Protein AF-A0A2D5Z6Z1-F1 (afdb_monomer_lite)

Radius of gyration: 16.94 Å; chains: 1; bounding box: 43×16×52 Å

Secondary structure (DSSP, 8-state):
-HHHHHHHHHHHHHHHHHS---TTTS-HHHHHHHHHHHHHHHHHHHHHHHHHHHHTEETTEE-HHHHHHHHHHHHHHHHHHHHHHHHHHHTT--HHHHHHHHHHHHHHHHHTS------PPP-

Foldseek 3Di:
DLVVLLVLLVVLVVLLVPQPQPQPQDPPCLLCVLVVLLVPLQVVLQVQLVVLQVVQDDDPFRDPVSLVVSLVSNVVSLSVSSVSLSVSSVSNHGSCSRNVSSVVSNVVSVVSPPPPDHPDDDD

pLDDT: mean 82.33, std 11.81, range [52.69, 97.12]

Sequence (123 aa):
MVWGLLLAGALIVLVALVTPDRGDRAGAGLALAPWVVLFVAAPVGILLRGQIYKRYWRGDVVTGRGYVAGNMVLFAGLGAIVITCLIASLAGAPRVATILPGLLATALILVNHPHGHPLQPPT

Structure (mmCIF, N/CA/C/O backbone):
data_AF-A0A2D5Z6Z1-F1
#
_entry.id   AF-A0A2D5Z6Z1-F1
#
loop_
_atom_site.group_PDB
_atom_site.id
_atom_site.type_symbol
_atom_site.label_atom_id
_atom_site.label_alt_id
_atom_site.label_comp_id
_atom_site.label_asym_id
_atom_site.label_entity_id
_atom_site.label_seq_id
_atom_site.pdbx_PDB_ins_code
_atom_site.Cartn_x
_atom_site.Cartn_y
_atom_site.Cartn_z
_atom_site.occupancy
_atom_site.B_iso_or_equiv
_atom_site.auth_seq_id
_atom_site.auth_comp_id
_atom_site.auth_asym_id
_atom_site.auth_atom_id
_atom_site.pdbx_PDB_model_num
ATOM 1 N N . MET A 1 1 ? 5.533 -3.436 13.082 1.00 58.34 1 MET A N 1
ATOM 2 C CA . MET A 1 1 ? 5.062 -3.678 11.696 1.00 58.34 1 MET A CA 1
ATOM 3 C C . MET A 1 1 ? 5.238 -2.459 10.790 1.00 58.34 1 MET A C 1
ATOM 5 O O . MET A 1 1 ? 5.887 -2.602 9.768 1.00 58.34 1 MET A O 1
ATOM 9 N N . VAL A 1 2 ? 4.759 -1.263 11.167 1.00 61.03 2 VAL A N 1
ATOM 10 C CA . VAL A 1 2 ? 4.898 -0.034 10.345 1.00 61.03 2 VAL A CA 1
ATOM 11 C C . VAL A 1 2 ? 6.355 0.330 10.044 1.00 61.03 2 VAL A C 1
ATOM 13 O O . VAL A 1 2 ? 6.682 0.588 8.894 1.00 61.03 2 VAL A O 1
ATOM 16 N N . TRP A 1 3 ? 7.250 0.249 11.032 1.00 62.62 3 TRP A N 1
ATOM 17 C CA . TRP A 1 3 ? 8.684 0.481 10.818 1.00 62.62 3 TRP A CA 1
ATOM 18 C C . TRP A 1 3 ? 9.293 -0.442 9.755 1.00 62.62 3 TRP A C 1
ATOM 20 O O . TRP A 1 3 ? 10.086 0.014 8.945 1.00 62.62 3 TRP A O 1
ATOM 30 N N . GLY A 1 4 ? 8.863 -1.706 9.688 1.00 65.00 4 GLY A N 1
ATOM 31 C CA . GLY A 1 4 ? 9.313 -2.640 8.651 1.00 65.00 4 GLY A CA 1
ATOM 32 C C . GLY A 1 4 ? 8.838 -2.252 7.248 1.00 65.00 4 GLY A C 1
ATOM 33 O O . GLY A 1 4 ? 9.592 -2.384 6.292 1.00 65.00 4 GLY A O 1
ATOM 34 N N . LEU A 1 5 ? 7.622 -1.711 7.124 1.00 65.12 5 LEU A N 1
ATOM 35 C CA . LEU A 1 5 ? 7.089 -1.228 5.847 1.00 65.12 5 LEU A CA 1
ATOM 36 C C . LEU A 1 5 ? 7.733 0.093 5.402 1.00 65.12 5 LEU A C 1
ATOM 38 O O . LEU A 1 5 ? 7.997 0.267 4.217 1.00 65.12 5 LEU A O 1
ATOM 42 N N . LEU A 1 6 ? 8.035 0.994 6.341 1.00 68.19 6 LEU A N 1
ATOM 43 C CA . LEU A 1 6 ? 8.782 2.225 6.061 1.00 68.19 6 LEU A CA 1
ATOM 44 C C . LEU A 1 6 ? 10.224 1.921 5.636 1.00 68.19 6 LEU A C 1
ATOM 46 O O . LEU A 1 6 ? 10.710 2.492 4.663 1.00 68.19 6 LEU A O 1
ATOM 50 N N . LEU A 1 7 ? 10.880 0.973 6.313 1.00 71.62 7 LEU A N 1
ATOM 51 C CA . LEU A 1 7 ? 12.199 0.476 5.920 1.00 71.62 7 LEU A CA 1
ATOM 52 C C . LEU A 1 7 ? 12.161 -0.183 4.539 1.00 71.62 7 LEU A C 1
ATOM 54 O O . LEU A 1 7 ? 13.067 0.035 3.744 1.00 71.62 7 LEU A O 1
ATOM 58 N N . ALA A 1 8 ? 11.102 -0.930 4.218 1.00 66.31 8 ALA A N 1
ATOM 59 C CA . ALA A 1 8 ? 10.921 -1.505 2.889 1.00 66.31 8 ALA A CA 1
ATOM 60 C C . ALA A 1 8 ? 10.694 -0.427 1.809 1.00 66.31 8 ALA A C 1
ATOM 62 O O . ALA A 1 8 ? 11.245 -0.541 0.719 1.00 66.31 8 ALA A O 1
ATOM 63 N N . GLY A 1 9 ? 9.966 0.652 2.119 1.00 67.88 9 GLY A N 1
ATOM 64 C CA . GLY A 1 9 ? 9.840 1.831 1.252 1.00 67.88 9 GLY A CA 1
ATOM 65 C C . GLY A 1 9 ? 11.188 2.500 0.965 1.00 67.88 9 GLY A C 1
ATOM 66 O O . GLY A 1 9 ? 11.543 2.718 -0.193 1.00 67.88 9 GLY A O 1
ATOM 67 N N . ALA A 1 10 ? 11.981 2.750 2.010 1.00 71.00 10 ALA A N 1
ATOM 68 C CA . ALA A 1 10 ? 13.338 3.283 1.874 1.00 71.00 10 ALA A CA 1
ATOM 69 C C . ALA A 1 10 ? 14.257 2.332 1.088 1.00 71.00 10 ALA A C 1
ATOM 71 O O . ALA A 1 10 ? 15.049 2.778 0.258 1.00 71.00 10 ALA A O 1
ATOM 72 N N . LEU A 1 11 ? 14.112 1.021 1.296 1.00 75.44 11 LEU A N 1
ATOM 73 C CA . LEU A 1 11 ? 14.861 -0.002 0.575 1.00 75.44 11 LEU A CA 1
ATOM 74 C C . LEU A 1 11 ? 14.515 -0.018 -0.916 1.00 75.44 11 LEU A C 1
ATOM 76 O O . LEU A 1 11 ? 15.423 -0.159 -1.724 1.00 75.44 11 LEU A O 1
ATOM 80 N N . ILE A 1 12 ? 13.250 0.174 -1.307 1.00 74.44 12 ILE A N 1
ATOM 81 C CA . ILE A 1 12 ? 12.870 0.295 -2.727 1.00 74.44 12 ILE A CA 1
ATOM 82 C C . ILE A 1 12 ? 13.574 1.481 -3.370 1.00 74.44 12 ILE A C 1
ATOM 84 O O . ILE A 1 12 ? 14.121 1.332 -4.459 1.00 74.44 12 ILE A O 1
ATOM 88 N N . VAL A 1 13 ? 13.573 2.641 -2.705 1.00 71.94 13 VAL A N 1
ATOM 89 C CA . VAL A 1 13 ? 14.254 3.840 -3.211 1.00 71.94 13 VAL A CA 1
ATOM 90 C C . VAL A 1 13 ? 15.746 3.561 -3.367 1.00 71.94 13 VAL A C 1
ATOM 92 O O . VAL A 1 13 ? 16.311 3.823 -4.424 1.00 71.94 13 VAL A O 1
ATOM 95 N N . LEU A 1 14 ? 16.374 2.955 -2.359 1.00 77.06 14 LEU A N 1
ATOM 96 C CA . LEU A 1 14 ? 17.796 2.626 -2.393 1.00 77.06 14 LEU A CA 1
ATOM 97 C C . LEU A 1 14 ? 18.130 1.607 -3.492 1.00 77.06 14 LEU A C 1
ATOM 99 O O . LEU A 1 14 ? 19.065 1.820 -4.260 1.00 77.06 14 LEU A O 1
ATOM 103 N N . VAL A 1 15 ? 17.339 0.540 -3.625 1.00 76.75 15 VAL A N 1
ATOM 104 C CA . VAL A 1 15 ? 17.501 -0.466 -4.683 1.00 76.75 15 VAL A CA 1
ATOM 105 C C . VAL A 1 15 ? 17.321 0.177 -6.053 1.00 76.75 15 VAL A C 1
ATOM 107 O O . VAL A 1 15 ? 18.197 0.011 -6.891 1.00 76.75 15 VAL A O 1
ATOM 110 N N . ALA A 1 16 ? 16.269 0.974 -6.264 1.00 70.81 16 ALA A N 1
ATOM 111 C CA . ALA A 1 16 ? 15.995 1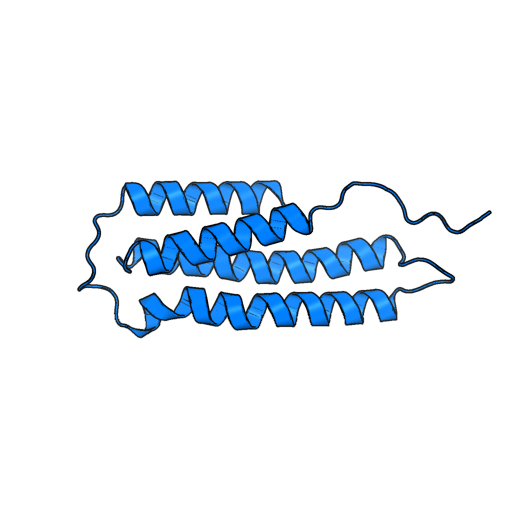.636 -7.541 1.00 70.81 16 ALA A CA 1
ATOM 112 C C . ALA A 1 16 ? 17.095 2.628 -7.970 1.00 70.81 16 ALA A C 1
ATOM 114 O O . ALA A 1 16 ? 17.320 2.823 -9.168 1.00 70.81 16 ALA A O 1
ATOM 1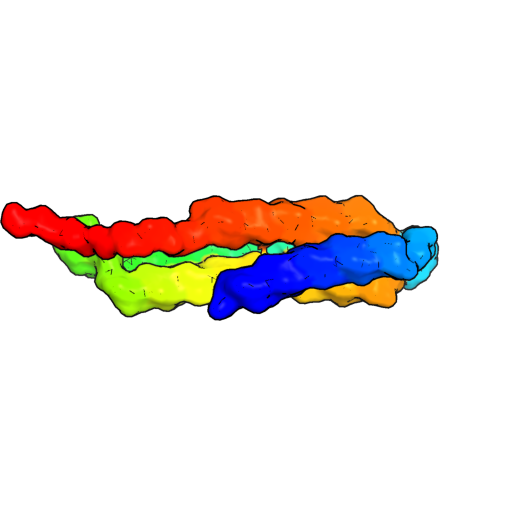15 N N . LEU A 1 17 ? 17.790 3.246 -7.007 1.00 72.50 17 LEU A N 1
ATOM 116 C CA . LEU A 1 17 ? 18.930 4.132 -7.262 1.00 72.50 17 LEU A CA 1
ATOM 117 C C . LEU A 1 17 ? 20.192 3.362 -7.678 1.00 72.50 17 LEU A C 1
ATOM 119 O O . LEU A 1 17 ? 20.949 3.856 -8.514 1.00 72.50 17 LEU A O 1
ATOM 123 N N . VAL A 1 18 ? 20.411 2.165 -7.124 1.00 76.81 18 VAL A N 1
ATOM 124 C CA . VAL A 1 18 ? 21.606 1.340 -7.386 1.00 76.81 18 VAL A CA 1
ATOM 125 C C . VAL A 1 18 ? 21.409 0.407 -8.587 1.00 76.81 18 VAL A C 1
ATOM 127 O O . VAL A 1 18 ? 22.374 0.069 -9.275 1.00 76.81 18 VAL A O 1
ATOM 130 N N . THR A 1 19 ? 20.173 0.012 -8.901 1.00 71.75 19 THR A N 1
ATOM 131 C CA . THR A 1 19 ? 19.879 -0.751 -10.116 1.00 71.75 19 THR A CA 1
ATOM 132 C C . THR A 1 19 ? 19.923 0.161 -11.348 1.00 71.75 19 THR A C 1
ATOM 134 O O . THR A 1 19 ? 19.262 1.208 -11.375 1.00 71.75 19 THR A O 1
ATOM 137 N N . PRO A 1 20 ? 20.686 -0.213 -12.391 1.00 65.69 20 PRO A N 1
ATOM 138 C CA . PRO A 1 20 ? 20.690 0.522 -13.647 1.00 65.69 20 PRO A CA 1
ATOM 139 C C . PRO A 1 20 ? 19.309 0.449 -14.298 1.00 65.69 20 PRO A C 1
ATOM 141 O O . PRO A 1 20 ? 18.688 -0.615 -14.318 1.00 65.69 20 PRO A O 1
ATOM 144 N N . ASP A 1 21 ? 18.852 1.579 -14.837 1.00 68.06 21 ASP A N 1
ATOM 145 C CA . ASP A 1 21 ? 17.586 1.678 -15.562 1.00 68.06 21 ASP A CA 1
ATOM 146 C C . ASP A 1 21 ? 17.720 0.907 -16.881 1.00 68.06 21 ASP A C 1
ATOM 148 O O . ASP A 1 21 ? 18.290 1.385 -17.861 1.00 68.06 21 ASP A O 1
ATOM 152 N N . ARG A 1 22 ? 17.314 -0.362 -16.860 1.00 64.50 22 ARG A N 1
ATOM 153 C CA . ARG A 1 22 ? 17.384 -1.275 -18.003 1.00 64.50 22 ARG A CA 1
ATOM 154 C C . ARG A 1 22 ? 15.970 -1.502 -18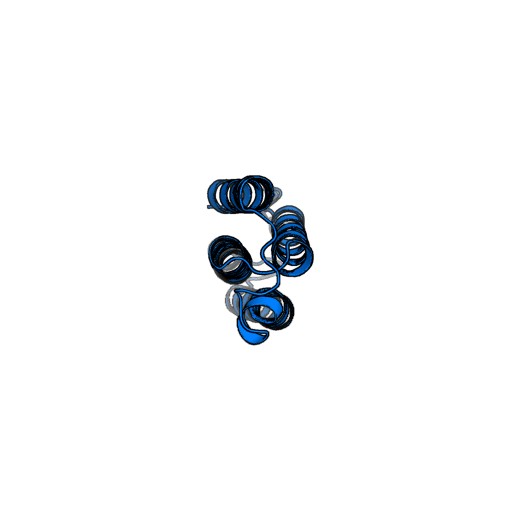.512 1.00 64.50 22 ARG A C 1
ATOM 156 O O . ARG A 1 22 ? 15.489 -2.632 -18.476 1.00 64.50 22 ARG A O 1
ATOM 163 N N . GLY A 1 23 ? 15.339 -0.421 -18.973 1.00 58.62 23 GLY A N 1
ATOM 164 C CA . GLY A 1 23 ? 13.944 -0.372 -19.429 1.00 58.62 23 GLY A CA 1
ATOM 165 C C . GLY A 1 23 ? 13.533 -1.439 -20.454 1.00 58.62 23 GLY A C 1
ATOM 166 O O . GLY A 1 23 ? 12.342 -1.654 -20.639 1.00 58.62 23 GLY A O 1
ATOM 167 N N . ASP A 1 24 ? 14.494 -2.162 -21.036 1.00 62.25 24 ASP A N 1
ATOM 168 C CA . ASP A 1 24 ? 14.274 -3.198 -22.048 1.00 62.25 24 ASP A CA 1
ATOM 169 C C . ASP A 1 24 ? 14.266 -4.643 -21.509 1.00 62.25 24 ASP A C 1
ATOM 171 O O . ASP A 1 24 ? 14.026 -5.578 -22.271 1.00 62.25 24 ASP A O 1
ATOM 175 N N . ARG A 1 25 ? 14.558 -4.881 -20.217 1.00 63.84 25 ARG A N 1
ATOM 176 C CA . ARG A 1 25 ? 14.633 -6.256 -19.664 1.00 63.84 25 ARG A CA 1
ATOM 177 C C . ARG A 1 25 ? 13.352 -6.741 -18.998 1.00 63.84 25 ARG A C 1
ATOM 179 O O . ARG A 1 25 ? 13.101 -7.945 -18.986 1.00 63.84 25 ARG A O 1
ATOM 186 N N . ALA A 1 26 ? 12.554 -5.838 -18.439 1.00 66.12 26 ALA A N 1
ATOM 187 C CA . ALA A 1 26 ? 11.299 -6.196 -17.793 1.00 66.12 26 ALA A CA 1
ATOM 188 C C . ALA A 1 26 ? 10.151 -6.133 -18.806 1.00 66.12 26 ALA A C 1
ATOM 190 O O . ALA A 1 26 ? 9.917 -5.102 -19.431 1.00 66.12 26 ALA A O 1
ATOM 191 N N . GLY A 1 27 ? 9.400 -7.228 -18.952 1.00 75.25 27 GLY A N 1
ATOM 192 C CA . GLY A 1 27 ? 8.191 -7.222 -19.777 1.00 75.25 27 GLY A CA 1
ATOM 193 C C . GLY A 1 27 ? 7.163 -6.201 -19.269 1.00 75.25 27 GLY A C 1
ATOM 194 O O . GLY A 1 27 ? 7.077 -5.948 -18.066 1.00 75.25 27 GLY A O 1
ATOM 195 N N . ALA A 1 28 ? 6.338 -5.658 -20.172 1.00 77.69 28 ALA A N 1
ATOM 196 C CA . ALA A 1 28 ? 5.335 -4.629 -19.861 1.00 77.69 28 ALA A CA 1
ATOM 197 C C . ALA A 1 28 ? 4.430 -4.981 -18.659 1.00 77.69 28 ALA A C 1
ATOM 199 O O . ALA A 1 28 ? 4.057 -4.105 -17.881 1.00 77.69 28 ALA A O 1
ATOM 200 N N . GLY A 1 29 ? 4.136 -6.271 -18.450 1.00 80.31 29 GLY A N 1
ATOM 201 C CA . GLY A 1 29 ? 3.379 -6.743 -17.288 1.00 80.31 29 GLY A CA 1
ATOM 202 C C . GLY A 1 29 ? 4.056 -6.454 -15.942 1.00 80.31 29 GLY A C 1
ATOM 203 O O . GLY A 1 29 ? 3.381 -6.047 -15.000 1.00 80.31 29 GLY A O 1
ATOM 204 N N . LEU A 1 30 ? 5.383 -6.587 -15.847 1.00 83.75 30 LEU A N 1
ATOM 205 C CA . LEU A 1 30 ? 6.135 -6.297 -14.617 1.00 83.75 30 LEU A CA 1
ATOM 206 C C . LEU A 1 30 ? 6.219 -4.795 -14.330 1.00 83.75 30 LEU A C 1
ATOM 208 O O . LEU A 1 30 ? 6.210 -4.401 -13.167 1.00 83.75 30 LEU A O 1
ATOM 212 N N . ALA A 1 31 ? 6.253 -3.958 -15.370 1.00 85.88 31 ALA A N 1
ATOM 213 C CA . ALA A 1 31 ? 6.211 -2.506 -15.213 1.00 85.88 31 ALA A CA 1
ATOM 214 C C . ALA A 1 31 ? 4.832 -2.016 -14.730 1.00 85.88 31 ALA A C 1
ATOM 216 O O . ALA A 1 31 ? 4.738 -1.067 -13.956 1.00 85.88 31 ALA A O 1
ATOM 217 N N . LEU A 1 32 ? 3.746 -2.670 -15.147 1.00 90.25 32 LEU A N 1
ATOM 218 C CA . LEU A 1 32 ? 2.389 -2.285 -14.746 1.00 90.25 32 LEU A CA 1
ATOM 219 C C . LEU A 1 32 ? 1.939 -2.917 -13.424 1.00 90.25 32 LEU A C 1
ATOM 221 O O . LEU A 1 32 ? 1.060 -2.366 -12.761 1.00 90.25 32 LEU A O 1
ATOM 225 N N . ALA A 1 33 ? 2.536 -4.038 -13.010 1.00 92.12 33 ALA A N 1
ATOM 226 C CA . ALA A 1 33 ? 2.123 -4.768 -11.813 1.00 92.12 33 ALA A CA 1
ATOM 227 C C . ALA A 1 33 ? 2.067 -3.897 -10.539 1.00 92.12 33 ALA A C 1
ATOM 229 O O . ALA A 1 33 ? 1.030 -3.929 -9.875 1.00 92.12 33 ALA A O 1
ATOM 230 N N . PRO A 1 34 ? 3.074 -3.062 -10.200 1.00 93.12 34 PRO A N 1
ATOM 231 C CA . PRO A 1 34 ? 2.996 -2.196 -9.022 1.00 93.12 34 PRO A CA 1
ATOM 232 C C . PRO A 1 34 ? 1.793 -1.243 -9.030 1.00 93.12 34 PRO A C 1
ATOM 234 O O . PRO A 1 34 ? 1.159 -1.037 -7.996 1.00 93.12 34 PRO A O 1
ATOM 237 N N . TRP A 1 35 ? 1.445 -0.699 -10.198 1.00 94.31 35 TRP A N 1
ATOM 238 C CA . TRP A 1 35 ? 0.303 0.199 -10.370 1.00 94.31 35 TRP A CA 1
ATOM 239 C C . TRP A 1 35 ? -1.028 -0.525 -10.239 1.00 94.31 35 TRP A C 1
ATOM 241 O O . TRP A 1 35 ? -1.917 -0.058 -9.530 1.00 94.31 35 TRP A O 1
ATOM 251 N N . VAL A 1 3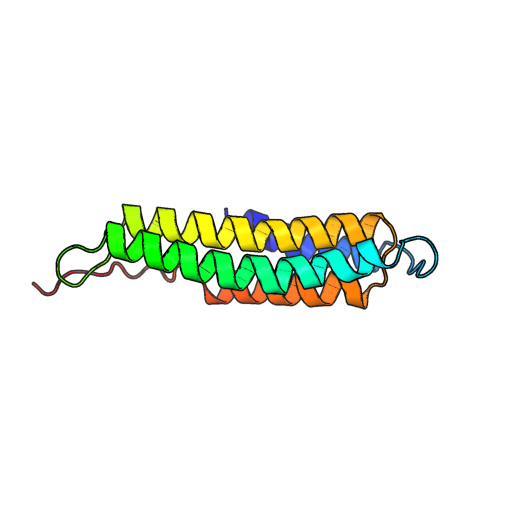6 ? -1.155 -1.684 -10.885 1.00 94.00 36 VAL A N 1
ATOM 252 C CA . VAL A 1 36 ? -2.358 -2.517 -10.779 1.00 94.00 36 VAL A CA 1
ATOM 253 C C . VAL A 1 36 ? -2.581 -2.923 -9.325 1.00 94.00 36 VAL A C 1
ATOM 255 O O . VAL A 1 36 ? -3.679 -2.758 -8.798 1.00 94.00 36 VAL A O 1
ATOM 258 N N . VAL A 1 37 ? -1.529 -3.380 -8.641 1.00 94.00 37 VAL A N 1
ATOM 259 C CA . VAL A 1 37 ? -1.613 -3.740 -7.223 1.00 94.00 37 VAL A CA 1
ATOM 260 C C . VAL A 1 37 ? -1.952 -2.513 -6.373 1.00 94.00 37 VAL A C 1
ATOM 262 O O . VAL A 1 37 ? -2.796 -2.634 -5.494 1.00 94.00 37 VAL A O 1
ATOM 265 N N . LEU A 1 38 ? -1.399 -1.325 -6.646 1.00 93.75 38 LEU A N 1
ATOM 266 C CA . LEU A 1 38 ? -1.763 -0.088 -5.938 1.00 93.75 38 LEU A CA 1
ATOM 267 C C . LEU A 1 38 ? -3.258 0.229 -6.061 1.00 93.75 38 LEU A C 1
ATOM 269 O O . LEU A 1 38 ? -3.942 0.386 -5.048 1.00 93.75 38 LEU A O 1
ATOM 273 N N . PHE A 1 39 ? -3.768 0.297 -7.290 1.00 94.81 39 PHE A N 1
ATOM 274 C CA . PHE A 1 39 ? -5.149 0.700 -7.559 1.00 94.81 39 PHE A CA 1
ATOM 275 C C . PHE A 1 39 ? -6.188 -0.354 -7.172 1.00 94.81 39 PHE A C 1
ATOM 277 O O . PHE A 1 39 ? -7.355 -0.011 -7.008 1.00 94.81 39 PHE A O 1
ATOM 284 N N . VAL A 1 40 ? -5.789 -1.611 -6.974 1.00 94.81 40 VAL A N 1
ATOM 285 C CA . VAL A 1 40 ? -6.686 -2.669 -6.488 1.00 94.81 40 VAL A CA 1
ATOM 286 C C . VAL A 1 40 ? -6.547 -2.864 -4.978 1.00 94.81 40 VAL A C 1
ATOM 288 O O . VAL A 1 40 ? -7.537 -2.797 -4.249 1.00 94.81 40 VAL A O 1
ATOM 291 N N . ALA A 1 41 ? -5.331 -3.075 -4.473 1.00 92.38 41 ALA A N 1
ATOM 292 C CA . ALA A 1 41 ? -5.101 -3.437 -3.078 1.00 92.38 41 ALA A CA 1
ATOM 293 C C . ALA A 1 41 ? -5.386 -2.284 -2.110 1.00 92.38 41 ALA A C 1
ATOM 295 O O . ALA A 1 41 ? -5.893 -2.545 -1.018 1.00 92.38 41 ALA A O 1
ATOM 296 N N . ALA A 1 42 ? -5.115 -1.023 -2.478 1.00 91.88 42 ALA A N 1
ATOM 297 C CA . ALA A 1 42 ? -5.391 0.101 -1.583 1.00 91.88 42 ALA A CA 1
ATOM 298 C C . ALA A 1 42 ? -6.906 0.312 -1.362 1.00 91.88 42 ALA A C 1
ATOM 300 O O . ALA A 1 42 ? -7.323 0.310 -0.198 1.00 91.88 42 ALA A O 1
ATOM 301 N N . PRO A 1 43 ? -7.765 0.397 -2.403 1.00 94.25 43 PRO A N 1
ATOM 302 C CA . PRO A 1 43 ? -9.212 0.479 -2.197 1.00 94.25 43 PRO A CA 1
ATOM 303 C C . PRO A 1 43 ? -9.784 -0.755 -1.498 1.00 94.25 43 PRO A C 1
ATOM 305 O O . PRO A 1 43 ? -10.550 -0.615 -0.545 1.00 94.25 43 PRO A O 1
ATOM 308 N N . VAL A 1 44 ? -9.374 -1.964 -1.903 1.00 95.50 44 VAL A N 1
ATOM 309 C CA . VAL A 1 44 ? -9.832 -3.210 -1.267 1.00 95.50 44 VAL A CA 1
ATOM 310 C C . VAL A 1 44 ? -9.438 -3.247 0.210 1.00 95.50 44 VAL A C 1
ATOM 312 O O . VAL A 1 44 ? -10.271 -3.568 1.054 1.00 95.50 44 VAL A O 1
ATOM 315 N N . GLY A 1 45 ? -8.210 -2.855 0.555 1.00 93.69 45 GLY A N 1
ATOM 316 C CA . GLY A 1 45 ? -7.741 -2.778 1.939 1.00 93.69 45 GLY A CA 1
ATOM 317 C C . GLY A 1 45 ? -8.556 -1.798 2.786 1.00 93.69 45 GLY A C 1
ATOM 318 O O . GLY A 1 45 ? -8.925 -2.123 3.915 1.00 93.69 45 GLY A O 1
ATOM 319 N N . ILE A 1 46 ? -8.906 -0.631 2.233 1.00 93.19 46 ILE A N 1
ATOM 320 C CA . ILE A 1 46 ? -9.772 0.355 2.900 1.00 93.19 46 ILE A CA 1
ATOM 321 C C . ILE A 1 46 ? -11.180 -0.213 3.118 1.00 93.19 46 ILE A C 1
ATOM 323 O O . ILE A 1 46 ? -11.720 -0.101 4.222 1.00 93.19 46 ILE A O 1
ATOM 327 N N . LEU A 1 47 ? -11.761 -0.855 2.100 1.00 96.31 47 LEU A N 1
ATOM 328 C CA . LEU A 1 47 ? -13.093 -1.455 2.186 1.00 96.31 47 LEU A CA 1
ATOM 329 C C . LEU A 1 47 ? -13.135 -2.587 3.216 1.00 96.31 47 LEU A C 1
ATOM 331 O O . LEU A 1 47 ? -14.012 -2.592 4.080 1.00 96.31 47 LEU A O 1
ATOM 335 N N . LEU A 1 48 ? -12.168 -3.507 3.179 1.00 96.06 48 LEU A N 1
ATOM 336 C CA . LEU A 1 48 ? -12.064 -4.608 4.139 1.00 96.06 48 LEU A CA 1
ATOM 337 C C . LEU A 1 48 ? -11.856 -4.097 5.565 1.00 96.06 48 LEU A C 1
ATOM 339 O O . LEU A 1 48 ? -12.527 -4.573 6.481 1.00 96.06 48 LEU A O 1
ATOM 343 N N . ARG A 1 49 ? -11.002 -3.081 5.760 1.00 94.56 49 ARG A N 1
ATOM 344 C CA . ARG A 1 49 ? -10.857 -2.405 7.057 1.00 94.56 49 ARG A CA 1
ATOM 345 C C . ARG A 1 49 ? -12.199 -1.868 7.547 1.00 94.56 49 ARG A C 1
ATOM 347 O O . ARG A 1 49 ? -12.552 -2.095 8.701 1.00 94.56 49 ARG A O 1
ATOM 354 N N . GLY A 1 50 ? -12.968 -1.219 6.674 1.00 93.56 50 GLY A N 1
ATOM 355 C CA . GLY A 1 50 ? -14.309 -0.727 6.991 1.00 93.56 50 GLY A CA 1
ATOM 356 C C . GLY A 1 50 ? -15.273 -1.838 7.422 1.00 93.56 50 GLY A C 1
ATOM 357 O O . GLY A 1 50 ? -15.977 -1.682 8.418 1.00 93.56 50 GLY A O 1
ATOM 358 N N . GLN A 1 51 ? -15.276 -2.985 6.735 1.00 97.12 51 GLN A N 1
ATOM 359 C CA . GLN A 1 51 ? -16.114 -4.130 7.123 1.00 97.12 51 GLN A CA 1
ATOM 360 C C . GLN A 1 51 ? -15.697 -4.727 8.472 1.00 97.12 51 GLN A C 1
ATOM 362 O O . GLN A 1 51 ? -16.549 -5.073 9.292 1.00 97.12 51 GLN A O 1
ATOM 367 N N . ILE A 1 52 ? -14.391 -4.800 8.738 1.00 93.81 52 ILE A N 1
ATOM 368 C CA . ILE A 1 52 ? -13.871 -5.233 10.037 1.00 93.81 52 ILE A CA 1
ATOM 369 C C . ILE A 1 52 ? -14.329 -4.261 11.125 1.00 93.81 52 ILE A C 1
ATOM 371 O O . ILE A 1 52 ? -14.879 -4.697 12.133 1.00 93.81 52 ILE A O 1
ATOM 375 N N . TYR A 1 53 ? -14.186 -2.954 10.915 1.00 93.62 53 TYR A N 1
ATOM 376 C CA . TYR A 1 53 ? -14.624 -1.952 11.889 1.00 93.62 53 TYR A CA 1
ATOM 377 C C . TYR A 1 53 ? -16.111 -2.077 12.212 1.00 93.62 53 TYR A C 1
ATOM 379 O O . TYR A 1 53 ? -16.456 -2.098 13.389 1.00 93.62 53 TYR A O 1
ATOM 387 N N . LYS A 1 54 ? -16.972 -2.277 11.205 1.00 93.62 54 LYS A N 1
ATOM 388 C CA . LYS A 1 54 ? -18.409 -2.525 11.414 1.00 93.62 54 LYS A CA 1
ATOM 389 C C . LYS A 1 54 ? -18.669 -3.747 12.297 1.00 93.62 54 LYS A C 1
ATOM 391 O O . LYS A 1 54 ? -19.485 -3.680 13.208 1.00 93.62 54 LYS A O 1
ATOM 396 N N . ARG A 1 55 ? -17.947 -4.851 12.079 1.00 94.50 55 ARG A N 1
ATOM 397 C CA . ARG A 1 55 ? -18.088 -6.081 12.883 1.00 94.50 55 ARG A CA 1
ATOM 398 C C . ARG A 1 55 ? -17.672 -5.895 14.347 1.00 94.50 55 ARG A C 1
ATOM 400 O O . ARG A 1 55 ? -18.171 -6.598 15.222 1.00 94.50 55 ARG A O 1
ATOM 407 N N . TYR A 1 56 ? -16.741 -4.982 14.605 1.00 90.75 56 TYR A N 1
ATOM 408 C CA . TYR A 1 56 ? -16.166 -4.719 15.925 1.00 90.75 56 TYR A CA 1
ATOM 409 C C . TYR A 1 56 ? -16.660 -3.411 16.559 1.00 90.75 56 TYR A C 1
ATOM 411 O O . TYR A 1 56 ? -16.061 -2.949 17.536 1.00 90.75 56 TYR A O 1
ATOM 419 N N . TRP A 1 57 ? -17.730 -2.831 16.019 1.00 91.19 57 TRP A N 1
ATOM 420 C CA . TRP A 1 57 ? -18.352 -1.613 16.522 1.00 91.19 57 TRP A CA 1
ATOM 421 C C . TRP A 1 57 ? -19.159 -1.905 17.794 1.00 91.19 57 TRP A C 1
ATOM 423 O O . TRP A 1 57 ? -19.958 -2.845 17.826 1.00 91.19 57 TRP A O 1
ATOM 433 N N . ARG A 1 58 ? -18.937 -1.133 18.863 1.00 89.06 58 ARG A N 1
ATOM 434 C CA . ARG A 1 58 ? -19.629 -1.258 20.155 1.00 89.06 58 ARG A CA 1
ATOM 435 C C . ARG A 1 58 ? -19.928 0.137 20.704 1.00 89.06 58 ARG A C 1
ATOM 437 O O . ARG A 1 58 ? -19.001 0.884 20.996 1.00 89.06 58 ARG A O 1
ATOM 444 N N . GLY A 1 59 ? -21.211 0.469 20.853 1.00 86.56 59 GLY A N 1
ATOM 445 C CA . GLY A 1 59 ? -21.624 1.833 21.204 1.00 86.56 59 GLY A CA 1
ATOM 446 C C . GLY A 1 59 ? -21.175 2.812 20.120 1.00 86.56 59 GLY A C 1
ATOM 447 O O . GLY A 1 59 ? -21.452 2.577 18.947 1.00 86.56 59 GLY A O 1
ATOM 448 N N . ASP A 1 60 ? -20.411 3.829 20.505 1.00 83.88 60 ASP A N 1
ATOM 449 C CA . ASP A 1 60 ? -19.907 4.868 19.596 1.00 83.88 60 ASP A CA 1
ATOM 450 C C . ASP A 1 60 ? -18.461 4.638 19.134 1.00 83.88 60 ASP A C 1
ATOM 452 O O . ASP A 1 60 ? -17.848 5.512 18.521 1.00 83.88 60 ASP A O 1
ATOM 456 N N . VAL A 1 61 ? -17.883 3.467 19.432 1.00 85.38 61 VAL A N 1
ATOM 457 C CA . VAL A 1 61 ? -16.454 3.217 19.210 1.00 85.38 61 VAL A CA 1
ATOM 458 C C . VAL A 1 61 ? -16.174 1.855 18.577 1.00 85.38 61 VAL A C 1
ATOM 460 O O . VAL A 1 61 ? -16.871 0.859 18.791 1.00 85.38 61 VAL A O 1
ATOM 463 N N . VAL A 1 62 ? -15.090 1.782 17.802 1.00 87.31 62 VAL A N 1
ATOM 464 C CA . VAL A 1 62 ? -14.522 0.505 17.352 1.00 87.31 62 VAL A CA 1
ATOM 465 C C . VAL A 1 62 ? -13.665 -0.056 18.480 1.00 87.31 62 VAL A C 1
ATOM 467 O O . VAL A 1 62 ? -12.775 0.624 18.988 1.00 87.31 62 VAL A O 1
ATOM 470 N N . THR A 1 63 ? -13.887 -1.316 18.857 1.00 89.12 63 THR A N 1
ATOM 471 C CA . THR A 1 63 ? -13.045 -1.968 19.875 1.00 89.12 63 THR A CA 1
ATOM 472 C C . THR A 1 63 ? -11.569 -1.980 19.462 1.00 89.12 63 THR A C 1
ATOM 474 O O . THR A 1 63 ? -11.247 -2.134 18.282 1.00 89.12 63 THR A O 1
ATOM 477 N N . GLY A 1 64 ? -10.647 -1.916 20.431 1.00 86.31 64 GLY A N 1
ATOM 478 C CA . GLY A 1 64 ? -9.202 -1.941 20.150 1.00 86.31 64 GLY A CA 1
ATOM 479 C C . GLY A 1 64 ? -8.763 -3.150 19.310 1.00 86.31 64 GLY A C 1
ATOM 480 O O . GLY A 1 64 ? -7.952 -3.015 18.396 1.00 86.31 64 GLY A O 1
ATOM 481 N N . ARG A 1 65 ? -9.377 -4.323 19.529 1.00 87.12 65 ARG A N 1
ATOM 482 C CA . ARG A 1 65 ? -9.149 -5.517 18.696 1.00 87.12 65 ARG A CA 1
ATOM 483 C C . ARG A 1 65 ? -9.567 -5.297 17.240 1.00 87.12 65 ARG A C 1
ATOM 485 O O . ARG A 1 65 ? -8.820 -5.674 16.341 1.00 87.12 65 ARG A O 1
ATOM 492 N N . GLY A 1 66 ? -10.734 -4.698 17.006 1.00 89.62 66 GLY A N 1
ATOM 493 C CA . GLY A 1 66 ? -11.208 -4.358 15.664 1.00 89.62 66 GLY A CA 1
ATOM 494 C C . GLY A 1 66 ? -10.325 -3.328 14.973 1.00 89.62 66 GLY A C 1
ATOM 495 O O . GLY A 1 66 ? -10.016 -3.479 13.793 1.00 89.62 66 GLY A O 1
ATOM 496 N N . TYR A 1 67 ? -9.860 -2.332 15.728 1.00 88.69 67 TYR A N 1
ATOM 497 C CA . TYR A 1 67 ? -8.928 -1.318 15.251 1.00 88.69 67 TYR A CA 1
ATOM 498 C C . TYR A 1 67 ? -7.604 -1.935 14.781 1.00 88.69 67 TYR A C 1
ATOM 500 O O . TYR A 1 67 ? -7.162 -1.687 13.658 1.00 88.69 67 TYR A O 1
ATOM 508 N N . VAL A 1 68 ? -6.992 -2.791 15.607 1.00 88.44 68 VAL A N 1
ATOM 509 C CA . VAL A 1 68 ? -5.754 -3.496 15.244 1.00 88.44 68 VAL A CA 1
ATOM 510 C C . VAL A 1 68 ? -5.992 -4.404 14.040 1.00 88.44 68 VAL A C 1
ATOM 512 O O 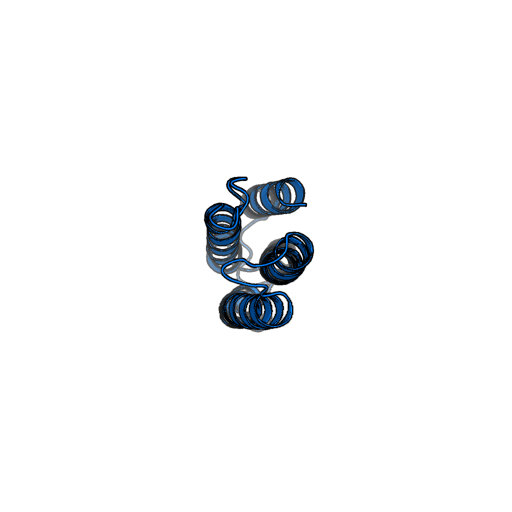. VAL A 1 68 ? -5.259 -4.305 13.061 1.00 88.44 68 VAL A O 1
ATOM 515 N N . ALA A 1 69 ? -7.036 -5.238 14.060 1.00 90.88 69 ALA A N 1
ATOM 516 C CA . ALA A 1 69 ? -7.331 -6.164 12.967 1.00 90.88 69 ALA A CA 1
ATOM 517 C C . ALA A 1 69 ? -7.561 -5.443 11.627 1.00 90.88 69 ALA A C 1
ATOM 519 O O . ALA A 1 69 ? -7.002 -5.840 10.606 1.00 90.88 69 ALA A O 1
ATOM 520 N N . GLY A 1 70 ? -8.336 -4.356 11.627 1.00 91.44 70 GLY A N 1
ATOM 521 C CA . GLY A 1 70 ? -8.611 -3.584 10.418 1.00 91.44 70 GLY A CA 1
ATOM 522 C C . GLY A 1 70 ? -7.360 -2.907 9.855 1.00 91.44 70 GLY A C 1
ATOM 523 O O . GLY A 1 70 ? -7.137 -2.939 8.644 1.00 91.44 70 GLY A O 1
ATOM 524 N N . ASN A 1 71 ? -6.504 -2.350 10.716 1.00 90.50 71 ASN A N 1
ATOM 525 C CA . ASN A 1 71 ? -5.240 -1.764 10.270 1.00 90.50 71 ASN A CA 1
ATOM 526 C C . ASN A 1 71 ? -4.237 -2.818 9.788 1.00 90.50 71 ASN A C 1
ATOM 528 O O . ASN A 1 71 ? -3.516 -2.552 8.833 1.00 90.50 71 ASN A O 1
ATOM 532 N N . MET A 1 72 ? -4.212 -4.021 10.371 1.00 89.81 72 MET A N 1
ATOM 533 C CA . MET A 1 72 ? -3.363 -5.112 9.874 1.00 89.81 72 MET A CA 1
ATOM 534 C C . MET A 1 72 ? -3.716 -5.499 8.438 1.00 89.81 72 MET A C 1
ATOM 536 O O . MET A 1 72 ? -2.814 -5.672 7.623 1.00 89.81 72 MET A O 1
ATOM 540 N N . VAL A 1 73 ? -5.008 -5.568 8.102 1.00 91.62 73 VAL A N 1
ATOM 541 C CA . VAL A 1 73 ? -5.453 -5.854 6.728 1.00 91.62 73 VAL A CA 1
ATOM 542 C C . VAL A 1 73 ? -5.054 -4.739 5.765 1.00 91.62 73 VAL A C 1
ATOM 544 O O . VAL A 1 73 ? -4.513 -5.023 4.696 1.00 91.62 73 VAL A O 1
ATOM 547 N N . LEU A 1 74 ? -5.251 -3.476 6.152 1.00 91.88 74 LEU A N 1
ATOM 548 C CA . LEU A 1 74 ? -4.817 -2.348 5.329 1.00 91.88 74 LEU A CA 1
ATOM 549 C C . LEU A 1 74 ? -3.299 -2.367 5.104 1.00 91.88 74 LEU A C 1
ATOM 551 O O . LEU A 1 74 ? -2.844 -2.257 3.969 1.00 91.88 74 LEU A O 1
ATOM 555 N N . PHE A 1 75 ? -2.509 -2.539 6.165 1.00 90.50 75 PHE A N 1
ATOM 556 C CA . PHE A 1 75 ? -1.051 -2.551 6.066 1.00 90.50 75 PHE A CA 1
ATOM 557 C C . PHE A 1 75 ? -0.511 -3.767 5.317 1.00 90.50 75 PHE A C 1
ATOM 559 O O . PHE A 1 75 ? 0.503 -3.636 4.639 1.00 90.50 75 PHE A O 1
ATOM 566 N N . ALA A 1 76 ? -1.181 -4.919 5.375 1.00 89.62 76 ALA A N 1
ATOM 567 C CA . ALA A 1 76 ? -0.843 -6.061 4.532 1.00 89.62 76 ALA A CA 1
ATOM 568 C C . ALA A 1 76 ? -1.048 -5.734 3.042 1.00 89.62 76 ALA A C 1
ATOM 570 O O . ALA A 1 76 ? -0.160 -5.995 2.233 1.00 89.62 76 ALA A O 1
ATOM 571 N N . GLY A 1 77 ? -2.167 -5.090 2.687 1.00 91.31 77 GLY A N 1
ATOM 572 C CA . GLY A 1 77 ? -2.424 -4.626 1.319 1.00 91.31 77 GLY A CA 1
ATOM 573 C C . GLY A 1 77 ? -1.398 -3.595 0.841 1.00 91.31 77 GLY A C 1
ATOM 574 O O . GLY A 1 77 ? -0.848 -3.727 -0.250 1.00 91.31 77 GLY A O 1
ATOM 575 N N . LEU A 1 78 ? -1.069 -2.611 1.685 1.00 90.81 78 LEU A N 1
ATOM 576 C CA . LEU A 1 78 ? -0.034 -1.618 1.378 1.00 90.81 78 LEU A CA 1
ATOM 577 C C . LEU A 1 78 ? 1.367 -2.243 1.279 1.00 90.81 78 LEU A C 1
ATOM 579 O O . LEU A 1 78 ? 2.153 -1.871 0.409 1.00 90.81 78 LEU A O 1
ATOM 583 N N . GLY A 1 79 ? 1.661 -3.249 2.103 1.00 87.56 79 GLY A N 1
ATOM 584 C CA . GLY A 1 79 ? 2.897 -4.023 2.030 1.00 87.56 79 GLY A CA 1
ATOM 585 C C . GLY A 1 79 ? 3.036 -4.837 0.748 1.00 87.56 79 GLY A C 1
ATOM 586 O O . GLY A 1 79 ? 4.132 -4.907 0.197 1.00 87.56 79 GLY A O 1
ATOM 587 N N . ALA A 1 80 ? 1.942 -5.386 0.215 1.00 89.00 80 ALA A N 1
ATOM 588 C CA . ALA A 1 80 ? 1.967 -6.079 -1.072 1.00 89.00 80 ALA A CA 1
ATOM 589 C C . ALA A 1 80 ? 2.398 -5.145 -2.219 1.00 89.00 80 ALA A C 1
ATOM 591 O O . ALA A 1 80 ? 3.153 -5.562 -3.099 1.00 89.00 80 ALA A O 1
ATOM 592 N N . ILE A 1 81 ? 1.998 -3.868 -2.181 1.00 91.00 81 ILE A N 1
ATOM 593 C CA . ILE A 1 81 ? 2.416 -2.864 -3.174 1.00 91.00 81 ILE A CA 1
ATOM 594 C C . ILE A 1 81 ? 3.928 -2.642 -3.099 1.00 91.00 81 ILE A C 1
ATOM 596 O O . ILE A 1 81 ? 4.617 -2.726 -4.114 1.00 91.00 81 ILE A O 1
ATOM 600 N N . VAL A 1 82 ? 4.450 -2.429 -1.890 1.00 86.75 82 VAL A N 1
ATOM 601 C CA . VAL A 1 82 ? 5.885 -2.253 -1.613 1.00 86.75 82 VAL A CA 1
ATOM 602 C C . VAL A 1 82 ? 6.687 -3.464 -2.119 1.00 86.75 82 VAL A C 1
ATOM 604 O O . VAL A 1 82 ? 7.644 -3.306 -2.874 1.00 86.75 82 VAL A O 1
ATOM 607 N N . ILE A 1 83 ? 6.257 -4.687 -1.802 1.00 87.50 83 ILE A N 1
ATOM 608 C CA . ILE A 1 83 ? 6.909 -5.916 -2.286 1.00 87.50 83 ILE A CA 1
ATOM 609 C C . ILE A 1 83 ? 6.899 -5.988 -3.820 1.00 87.50 83 ILE A C 1
ATOM 611 O O . ILE A 1 83 ? 7.926 -6.286 -4.427 1.00 87.50 83 ILE A O 1
ATOM 615 N N . THR A 1 84 ? 5.775 -5.664 -4.462 1.00 90.62 84 THR A N 1
ATOM 616 C CA . THR A 1 84 ? 5.668 -5.681 -5.931 1.00 90.62 84 THR A CA 1
ATOM 617 C C . THR A 1 84 ? 6.603 -4.652 -6.575 1.00 90.62 84 THR A C 1
ATOM 619 O O . THR A 1 84 ? 7.255 -4.958 -7.571 1.00 90.62 84 THR A O 1
ATOM 622 N N . CYS A 1 85 ? 6.739 -3.461 -5.979 1.00 89.75 85 CYS A N 1
ATOM 623 C CA . CYS A 1 85 ? 7.695 -2.440 -6.421 1.00 89.75 85 CYS A CA 1
ATOM 624 C C . CYS A 1 85 ? 9.143 -2.935 -6.318 1.00 89.75 85 CYS A C 1
ATOM 626 O O . CYS A 1 85 ? 9.932 -2.716 -7.236 1.00 89.75 85 CYS A O 1
ATOM 628 N N . LEU A 1 86 ? 9.489 -3.622 -5.224 1.00 86.25 86 LEU A N 1
ATOM 629 C CA . LEU A 1 86 ? 10.823 -4.186 -5.026 1.00 86.25 86 LEU A CA 1
ATOM 630 C C . LEU A 1 86 ? 11.132 -5.270 -6.067 1.00 86.25 86 LEU A C 1
ATOM 632 O O . LEU A 1 86 ? 12.192 -5.228 -6.687 1.00 86.25 86 LEU A O 1
ATOM 636 N N . ILE A 1 87 ? 10.198 -6.196 -6.303 1.00 87.94 87 ILE A N 1
ATOM 637 C CA . ILE A 1 87 ? 10.340 -7.255 -7.315 1.00 87.94 87 ILE A CA 1
ATOM 638 C C . ILE A 1 87 ? 10.525 -6.645 -8.706 1.00 87.94 87 ILE A C 1
ATOM 640 O O . ILE A 1 87 ? 11.448 -7.023 -9.424 1.00 87.94 87 ILE A O 1
ATOM 644 N N . ALA A 1 88 ? 9.686 -5.675 -9.075 1.00 88.06 88 ALA A N 1
ATOM 645 C CA . ALA A 1 88 ? 9.787 -4.996 -10.361 1.00 88.06 88 ALA A CA 1
ATOM 646 C C . ALA A 1 88 ? 11.127 -4.251 -10.506 1.00 88.06 88 ALA A C 1
ATOM 648 O O . ALA A 1 88 ? 11.755 -4.325 -11.560 1.00 88.06 88 ALA A O 1
ATOM 649 N N . SER A 1 89 ? 11.612 -3.605 -9.441 1.00 85.31 89 SER A N 1
ATOM 650 C CA . SER A 1 89 ? 12.903 -2.902 -9.436 1.00 85.31 89 SER A CA 1
ATOM 651 C C . SER A 1 89 ? 14.076 -3.868 -9.643 1.00 85.31 89 SER A C 1
ATOM 653 O O . SER A 1 89 ? 14.917 -3.658 -10.515 1.00 85.31 89 SER A O 1
ATOM 655 N N . LEU A 1 90 ? 14.079 -4.998 -8.928 1.00 85.19 90 LEU A N 1
ATOM 656 C CA . LEU A 1 90 ? 15.088 -6.053 -9.085 1.00 85.19 90 LEU A CA 1
ATOM 657 C C . LEU A 1 90 ? 15.043 -6.720 -10.469 1.00 85.19 90 LEU A C 1
ATOM 659 O O . LEU A 1 90 ? 16.081 -7.128 -10.988 1.00 85.19 90 LEU A O 1
ATOM 663 N N . ALA A 1 91 ? 13.863 -6.794 -11.087 1.00 86.12 91 ALA A N 1
ATOM 664 C CA . ALA A 1 91 ? 13.685 -7.290 -12.450 1.00 86.12 91 ALA A CA 1
ATOM 665 C C . ALA A 1 91 ? 14.114 -6.281 -13.536 1.00 86.12 91 ALA A C 1
ATOM 667 O O . ALA A 1 91 ? 14.092 -6.614 -14.721 1.00 86.12 91 ALA A O 1
ATOM 668 N N . GLY A 1 92 ? 14.522 -5.065 -13.156 1.00 82.44 92 GLY A N 1
ATOM 669 C CA . GLY A 1 92 ? 14.946 -4.018 -14.085 1.00 82.44 92 GLY A CA 1
ATOM 670 C C . GLY A 1 92 ? 13.792 -3.248 -14.724 1.00 82.44 92 GLY A C 1
ATOM 671 O O . GLY A 1 92 ? 13.964 -2.707 -15.812 1.00 82.44 92 GLY A O 1
ATOM 672 N N . ALA A 1 93 ? 12.618 -3.206 -14.086 1.00 85.25 93 ALA A N 1
ATOM 673 C CA . ALA A 1 93 ? 11.527 -2.353 -14.543 1.00 85.25 93 ALA A CA 1
ATOM 674 C C . ALA A 1 93 ? 11.912 -0.863 -14.452 1.00 85.25 93 ALA A C 1
ATOM 676 O O . ALA A 1 93 ? 12.709 -0.490 -13.583 1.00 85.25 93 ALA A O 1
ATOM 677 N N . PRO A 1 94 ? 11.319 -0.001 -15.301 1.00 84.44 94 PRO A N 1
ATOM 678 C CA . PRO A 1 94 ? 11.606 1.428 -15.296 1.00 84.44 94 PRO A CA 1
ATOM 679 C C . PRO A 1 94 ? 11.428 2.049 -13.912 1.00 84.44 94 PRO A C 1
ATOM 681 O O . PRO A 1 94 ? 10.460 1.760 -13.205 1.00 84.44 94 PRO A O 1
ATOM 684 N N . ARG A 1 95 ? 12.315 2.974 -13.539 1.00 83.12 95 ARG A N 1
ATOM 685 C CA . ARG A 1 95 ? 12.307 3.601 -12.202 1.00 83.12 95 ARG A CA 1
ATOM 686 C C . ARG A 1 95 ? 10.974 4.247 -11.839 1.00 83.12 95 ARG A C 1
ATOM 688 O O . ARG A 1 95 ? 10.504 4.113 -10.714 1.00 83.12 95 ARG A O 1
ATOM 695 N N . VAL A 1 96 ? 10.329 4.919 -12.792 1.00 83.00 96 VAL A N 1
ATOM 696 C CA . VAL A 1 96 ? 9.018 5.555 -12.571 1.00 83.00 96 VAL A CA 1
ATOM 697 C C . VAL A 1 96 ? 7.943 4.517 -12.229 1.00 83.00 96 VAL A C 1
ATOM 699 O O . VAL A 1 96 ? 7.064 4.785 -11.411 1.00 83.00 96 VAL A O 1
ATOM 702 N N . ALA A 1 97 ? 8.041 3.315 -12.801 1.00 84.25 97 ALA A N 1
ATOM 703 C CA . ALA A 1 97 ? 7.097 2.229 -12.577 1.00 84.25 97 ALA A CA 1
ATOM 704 C C . ALA A 1 97 ? 7.215 1.593 -11.181 1.00 84.25 97 ALA A C 1
ATOM 706 O O . ALA A 1 97 ? 6.283 0.929 -10.737 1.00 84.25 97 ALA A O 1
ATOM 707 N N . THR A 1 98 ? 8.331 1.802 -10.477 1.00 87.38 98 THR A N 1
ATOM 708 C CA . THR A 1 98 ? 8.614 1.167 -9.180 1.00 87.38 98 THR A CA 1
ATOM 709 C C . THR A 1 98 ? 8.673 2.174 -8.035 1.00 87.38 98 THR A C 1
ATOM 711 O O . THR A 1 98 ? 8.096 1.935 -6.975 1.00 87.38 98 THR A O 1
ATOM 714 N N . ILE A 1 99 ? 9.306 3.332 -8.245 1.00 86.06 99 ILE A N 1
ATOM 715 C CA . ILE A 1 99 ? 9.471 4.369 -7.219 1.00 86.06 99 ILE A CA 1
ATOM 716 C C . ILE A 1 99 ? 8.135 5.037 -6.910 1.00 86.06 99 ILE A C 1
ATOM 718 O O . ILE A 1 99 ? 7.756 5.131 -5.746 1.00 86.06 99 ILE A O 1
ATOM 722 N N . LEU A 1 100 ? 7.411 5.499 -7.932 1.00 89.19 10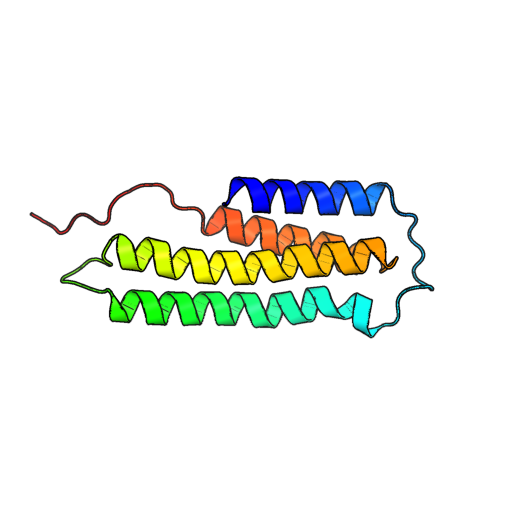0 LEU A N 1
ATOM 723 C CA . LEU A 1 100 ? 6.206 6.300 -7.725 1.00 89.19 100 LEU A CA 1
ATOM 724 C C . LEU A 1 100 ? 5.098 5.536 -6.969 1.00 89.19 100 LEU A C 1
ATOM 726 O O . LEU A 1 100 ? 4.636 6.049 -5.946 1.00 89.19 100 LEU A O 1
ATOM 730 N N . PRO A 1 101 ? 4.711 4.303 -7.358 1.00 90.88 101 PRO A N 1
ATOM 731 C CA . PRO A 1 101 ? 3.741 3.536 -6.577 1.00 90.88 101 PRO A CA 1
ATOM 732 C C . PRO A 1 101 ? 4.260 3.169 -5.176 1.00 90.88 101 PRO A C 1
ATOM 734 O O . PRO A 1 101 ? 3.480 3.172 -4.223 1.00 90.88 101 PRO A O 1
ATOM 737 N N . GLY A 1 102 ? 5.567 2.929 -5.012 1.00 88.62 102 GLY A N 1
ATOM 738 C CA . GLY A 1 102 ? 6.185 2.678 -3.706 1.00 88.62 102 GLY A CA 1
ATOM 739 C C . GLY A 1 102 ? 6.108 3.881 -2.757 1.00 88.62 102 GLY A C 1
ATOM 740 O O . GLY A 1 102 ? 5.769 3.726 -1.580 1.00 88.62 102 GLY A O 1
ATOM 741 N N . LEU A 1 103 ? 6.350 5.093 -3.265 1.00 88.69 103 LEU A N 1
ATOM 742 C CA . LEU A 1 103 ? 6.202 6.340 -2.508 1.00 88.69 103 LEU A CA 1
ATOM 743 C C . LEU A 1 103 ? 4.743 6.596 -2.126 1.00 88.69 103 LEU A C 1
ATOM 745 O O . LEU A 1 103 ? 4.470 6.937 -0.976 1.00 88.69 103 LEU A O 1
ATOM 749 N N . LEU A 1 104 ? 3.800 6.375 -3.046 1.00 91.56 104 LEU A N 1
ATOM 750 C CA . LEU A 1 104 ? 2.369 6.511 -2.760 1.00 91.56 104 LEU A CA 1
ATOM 751 C C . LEU A 1 104 ? 1.908 5.517 -1.688 1.00 91.56 104 LEU A C 1
ATOM 753 O O . LEU A 1 104 ? 1.223 5.909 -0.745 1.00 91.56 104 LEU A O 1
ATOM 757 N N . ALA A 1 105 ? 2.325 4.250 -1.772 1.00 89.56 105 ALA A N 1
ATOM 758 C CA . ALA A 1 105 ? 2.027 3.255 -0.743 1.00 89.56 105 ALA A CA 1
ATOM 759 C C . ALA A 1 105 ? 2.611 3.656 0.621 1.00 89.56 105 ALA A C 1
ATOM 761 O O . ALA A 1 105 ? 1.933 3.545 1.643 1.00 89.56 105 ALA A O 1
ATOM 762 N N . THR A 1 106 ? 3.835 4.188 0.636 1.00 85.00 106 THR A N 1
ATOM 763 C CA . THR A 1 106 ? 4.491 4.690 1.852 1.00 85.00 106 THR A CA 1
ATOM 764 C C . THR A 1 106 ? 3.725 5.871 2.453 1.00 85.00 106 THR A C 1
ATOM 766 O O . THR A 1 106 ? 3.450 5.878 3.653 1.00 85.00 106 THR A O 1
ATOM 769 N N . ALA A 1 107 ? 3.304 6.833 1.630 1.00 88.81 107 ALA A N 1
ATOM 770 C CA . ALA A 1 107 ? 2.479 7.955 2.067 1.00 88.81 107 ALA A CA 1
ATOM 771 C C . ALA A 1 107 ? 1.140 7.478 2.653 1.00 88.81 107 ALA A C 1
ATOM 773 O O . ALA A 1 107 ? 0.737 7.935 3.720 1.00 88.81 107 ALA A O 1
ATOM 774 N N . LEU A 1 108 ? 0.484 6.499 2.020 1.00 90.00 108 LEU A N 1
ATOM 775 C CA . LEU A 1 108 ? -0.752 5.907 2.537 1.00 90.00 108 LEU A CA 1
ATOM 776 C C . LEU A 1 108 ? -0.545 5.196 3.880 1.00 90.00 108 LEU A C 1
ATOM 778 O O . LEU A 1 108 ? -1.421 5.283 4.741 1.00 90.00 108 LEU A O 1
ATOM 782 N N . ILE A 1 109 ? 0.594 4.530 4.090 1.00 86.88 109 ILE A N 1
ATOM 783 C CA . ILE A 1 109 ? 0.944 3.926 5.385 1.00 86.88 109 ILE A CA 1
ATOM 784 C C . ILE A 1 109 ? 1.086 5.007 6.460 1.00 86.88 109 ILE A C 1
ATOM 786 O O . ILE A 1 109 ? 0.563 4.829 7.559 1.00 86.88 109 ILE A O 1
ATOM 790 N N . LEU A 1 110 ? 1.763 6.115 6.144 1.00 85.50 110 LEU A N 1
ATOM 791 C CA . LEU A 1 110 ? 1.971 7.232 7.070 1.00 85.50 110 LEU A CA 1
ATOM 792 C C . LEU A 1 110 ? 0.653 7.918 7.440 1.00 85.50 110 LEU A C 1
ATOM 794 O O . LEU A 1 110 ? 0.380 8.107 8.619 1.00 85.50 110 LEU A O 1
ATOM 798 N N . VAL A 1 111 ? -0.191 8.222 6.451 1.00 88.19 111 VAL A N 1
ATOM 799 C CA . VAL A 1 111 ? -1.507 8.852 6.669 1.00 88.19 111 VAL A CA 1
ATOM 800 C C . VAL A 1 111 ? -2.440 7.954 7.483 1.00 88.19 111 VAL A C 1
ATOM 802 O O . VAL A 1 111 ? -3.264 8.441 8.248 1.00 88.19 111 VAL A O 1
ATOM 805 N N . ASN A 1 112 ? -2.322 6.633 7.337 1.00 85.44 112 ASN A N 1
ATOM 806 C CA . ASN A 1 112 ? -3.127 5.674 8.095 1.00 85.44 112 ASN A CA 1
ATOM 807 C C . ASN A 1 112 ? -2.436 5.194 9.378 1.00 85.44 112 ASN A C 1
ATOM 809 O O . ASN A 1 112 ? -2.900 4.228 9.992 1.00 85.44 112 ASN A O 1
ATOM 813 N N . HIS A 1 113 ? -1.334 5.826 9.787 1.00 81.38 113 HIS A N 1
ATOM 814 C CA . HIS A 1 113 ? -0.639 5.432 10.998 1.00 81.38 113 HIS A CA 1
ATOM 815 C C . HIS A 1 113 ? -1.510 5.696 12.237 1.00 81.38 113 HIS A C 1
ATOM 817 O O . HIS A 1 113 ? -2.115 6.762 12.353 1.00 81.38 113 HIS A O 1
ATOM 823 N N . PRO A 1 114 ? -1.579 4.756 13.195 1.00 73.69 114 PRO A N 1
ATOM 824 C CA . PRO A 1 114 ? -2.263 5.002 14.452 1.00 73.69 114 PRO A CA 1
ATOM 825 C C . PRO A 1 114 ? -1.638 6.168 15.220 1.00 73.69 114 PRO A C 1
ATOM 827 O O . PRO A 1 114 ? -0.531 6.049 15.733 1.00 73.69 114 PRO A O 1
ATOM 830 N N . HIS A 1 115 ? -2.372 7.270 15.375 1.00 69.19 115 HIS A N 1
ATOM 831 C CA . HIS A 1 115 ? -1.951 8.409 16.203 1.00 69.19 115 HIS A CA 1
ATOM 832 C C . HIS A 1 115 ? -2.256 8.227 17.703 1.00 69.19 115 HIS A C 1
ATOM 834 O O . HIS A 1 115 ? -2.125 9.157 18.487 1.00 69.19 115 HIS A O 1
ATOM 840 N N . GLY A 1 116 ? -2.631 7.015 18.125 1.00 54.34 116 GLY A N 1
ATOM 841 C CA . GLY A 1 116 ? -2.587 6.611 19.532 1.00 54.34 116 GLY A CA 1
ATOM 842 C C . GLY A 1 116 ? -3.708 7.121 20.441 1.00 54.34 116 GLY A C 1
ATOM 843 O O . GLY A 1 116 ? -3.723 6.731 21.603 1.00 54.34 116 GLY A O 1
ATOM 844 N N . HIS A 1 117 ? -4.669 7.913 19.963 1.00 54.47 117 HIS A N 1
ATOM 845 C CA . HIS A 1 117 ? -5.812 8.281 20.799 1.00 54.47 117 HIS A CA 1
ATOM 846 C C . HIS A 1 117 ? -6.820 7.122 20.864 1.00 54.47 117 HIS A C 1
ATOM 848 O O . HIS A 1 117 ? -7.389 6.758 19.829 1.00 54.47 117 HIS A O 1
ATOM 854 N N . PRO A 1 118 ? -7.044 6.506 22.042 1.00 55.25 118 PRO A N 1
ATOM 855 C CA . PRO A 1 118 ? -8.128 5.551 22.192 1.00 55.25 118 PRO A CA 1
ATOM 856 C C . PRO A 1 118 ? -9.447 6.268 21.902 1.00 55.25 118 PRO A C 1
ATOM 858 O O . PRO A 1 118 ? -9.691 7.357 22.419 1.00 55.25 118 PRO A O 1
ATOM 861 N N . LEU A 1 119 ? -10.298 5.644 21.087 1.00 63.03 119 LEU A N 1
ATOM 862 C CA . LEU A 1 119 ? -11.706 6.012 20.987 1.00 63.03 119 LEU A CA 1
ATOM 863 C C . LEU A 1 119 ? -12.333 5.682 22.349 1.00 63.03 119 LEU A C 1
ATOM 865 O O . LEU A 1 119 ? -12.766 4.553 22.579 1.00 63.03 119 LEU A O 1
ATOM 869 N N . GLN A 1 120 ? -12.246 6.609 23.301 1.00 60.09 120 GLN A N 1
ATOM 870 C CA . GLN A 1 120 ? -12.914 6.464 24.585 1.00 60.09 120 GLN A CA 1
ATOM 871 C C . GLN A 1 120 ? -14.412 6.678 24.346 1.00 60.09 120 GLN A C 1
ATOM 873 O O . GLN A 1 120 ? -14.776 7.657 23.691 1.00 60.09 120 GLN A O 1
ATOM 878 N N . PRO A 1 121 ? -15.285 5.772 24.816 1.00 55.62 121 PRO A N 1
ATOM 879 C CA . PRO A 1 121 ? -16.707 6.071 24.846 1.00 55.62 121 PRO A CA 1
ATOM 880 C C . PRO A 1 121 ? -16.932 7.302 25.743 1.00 55.62 121 PRO A C 1
ATOM 882 O O . PRO A 1 121 ? -16.202 7.456 26.728 1.00 55.62 121 PRO A O 1
ATOM 885 N N . PRO A 1 122 ? -17.902 8.175 25.422 1.00 52.69 122 PRO A N 1
ATOM 886 C CA . PRO A 1 122 ? -18.289 9.241 26.336 1.00 52.69 122 PRO A CA 1
ATOM 887 C C . PRO A 1 122 ? -18.721 8.612 27.669 1.00 52.69 122 PRO A C 1
ATOM 889 O O . PRO A 1 122 ? -19.572 7.722 27.685 1.00 52.69 122 PRO A O 1
ATOM 892 N N . THR A 1 123 ? -18.062 9.013 28.758 1.00 57.38 123 THR A N 1
ATOM 893 C CA . THR A 1 123 ? -18.487 8.732 30.140 1.00 57.38 123 THR A CA 1
ATOM 894 C C . THR A 1 123 ? -19.711 9.547 30.500 1.00 57.38 123 THR A C 1
ATOM 896 O O . THR A 1 123 ? -19.705 10.747 30.135 1.00 57.38 123 THR A O 1
#